Protein AF-A0A1A8Y0W9-F1 (afdb_monomer_lite)

pLDDT: mean 87.32, std 12.86, range [43.75, 96.62]

Secondary structure (DSSP, 8-state):
--HHHHHHHHHHHHHHHTTT--TT--S-HHHHHHHHHHHHHH----TTS-HHHHHHHHHHHHHHHHH--

Structure (mmCIF, N/CA/C/O backbone):
data_AF-A0A1A8Y0W9-F1
#
_entry.id   AF-A0A1A8Y0W9-F1
#
loop_
_atom_site.group_PDB
_atom_site.id
_atom_site.type_symbol
_atom_site.label_atom_id
_atom_site.label_alt_id
_atom_site.label_comp_id
_atom_site.label_asym_id
_atom_site.label_entity_id
_atom_site.label_seq_id
_atom_site.pdbx_PDB_ins_code
_atom_site.Cartn_x
_atom_site.Cartn_y
_atom_site.Cartn_z
_atom_site.occupancy
_atom_site.B_iso_or_equiv
_atom_site.auth_seq_id
_atom_site.auth_comp_id
_atom_site.auth_asym_id
_atom_site.auth_atom_id
_atom_site.pdbx_PDB_mod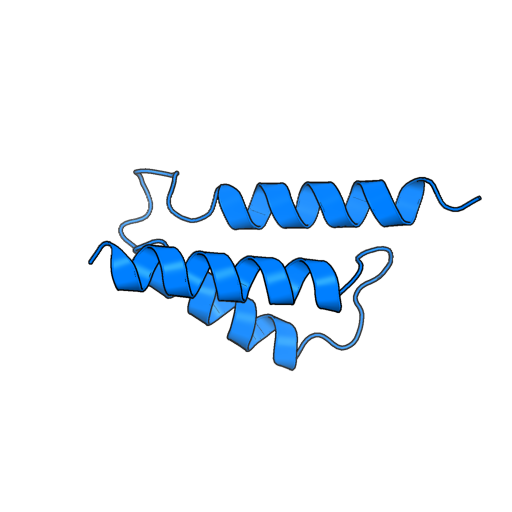el_num
ATOM 1 N N . MET A 1 1 ? 24.800 -1.709 -12.219 1.00 43.75 1 MET A N 1
ATOM 2 C CA . MET A 1 1 ? 23.718 -2.648 -11.850 1.00 43.75 1 MET A CA 1
ATOM 3 C C . MET A 1 1 ? 22.674 -1.889 -11.030 1.00 43.75 1 MET A C 1
ATOM 5 O O . MET A 1 1 ? 23.034 -1.289 -10.031 1.00 43.75 1 MET A O 1
ATOM 9 N N . SER A 1 2 ? 21.444 -1.835 -11.550 1.00 51.44 2 SER A N 1
ATOM 10 C CA . SER A 1 2 ? 20.146 -1.360 -11.018 1.00 51.44 2 SER A CA 1
ATOM 11 C C . SER A 1 2 ? 20.068 -0.657 -9.645 1.00 51.44 2 SER A C 1
ATOM 13 O O . SER A 1 2 ? 19.452 -1.179 -8.720 1.00 51.44 2 SER A O 1
ATOM 15 N N . THR A 1 3 ? 20.586 0.567 -9.513 1.00 59.00 3 THR A N 1
ATOM 16 C CA . THR A 1 3 ? 20.379 1.408 -8.311 1.00 59.00 3 THR A CA 1
ATOM 17 C C . THR A 1 3 ? 18.944 1.942 -8.197 1.00 59.00 3 THR A C 1
ATOM 19 O O . THR A 1 3 ? 18.407 2.050 -7.097 1.00 59.00 3 THR A O 1
ATOM 22 N N . SER A 1 4 ? 18.281 2.210 -9.326 1.00 62.81 4 SER A N 1
ATOM 23 C CA . SER A 1 4 ? 16.942 2.819 -9.364 1.00 62.81 4 SER A CA 1
ATOM 24 C C . SER A 1 4 ? 15.832 1.926 -8.795 1.00 62.81 4 SER A C 1
ATOM 26 O O . SER A 1 4 ? 14.883 2.432 -8.202 1.00 62.81 4 SER A O 1
ATOM 28 N N . THR A 1 5 ? 15.950 0.602 -8.944 1.00 63.44 5 THR A N 1
ATOM 29 C CA . THR A 1 5 ? 14.947 -0.360 -8.453 1.00 63.44 5 THR A CA 1
ATOM 30 C C . THR A 1 5 ? 14.924 -0.427 -6.925 1.00 63.44 5 THR A C 1
ATOM 32 O O . THR A 1 5 ? 13.853 -0.487 -6.318 1.00 63.44 5 THR A O 1
ATOM 35 N N . ASN A 1 6 ? 16.096 -0.365 -6.285 1.00 79.56 6 ASN A N 1
ATOM 36 C CA . ASN A 1 6 ? 16.176 -0.329 -4.825 1.00 79.56 6 ASN A CA 1
ATOM 37 C C . ASN A 1 6 ? 15.643 0.993 -4.277 1.00 79.56 6 ASN A C 1
ATOM 39 O O . ASN A 1 6 ? 14.786 0.959 -3.402 1.00 79.56 6 ASN A O 1
ATOM 43 N N . PHE A 1 7 ? 16.047 2.123 -4.862 1.00 88.69 7 PHE A N 1
ATOM 44 C CA . PHE A 1 7 ? 15.603 3.448 -4.426 1.00 88.69 7 PHE A CA 1
ATOM 45 C C . PHE A 1 7 ? 14.074 3.608 -4.465 1.00 88.69 7 PHE A C 1
ATOM 47 O O . PHE A 1 7 ? 13.462 3.995 -3.474 1.00 88.69 7 PHE A O 1
ATOM 54 N N . ALA A 1 8 ? 13.430 3.246 -5.583 1.00 92.31 8 ALA A N 1
ATOM 55 C CA . ALA A 1 8 ? 11.972 3.329 -5.698 1.00 92.31 8 ALA A CA 1
ATOM 56 C C . ALA A 1 8 ? 11.257 2.408 -4.694 1.00 92.31 8 ALA A C 1
ATOM 58 O O . ALA A 1 8 ? 10.229 2.772 -4.128 1.00 92.31 8 ALA A O 1
ATOM 59 N N . THR A 1 9 ? 11.813 1.219 -4.448 1.00 93.88 9 THR A N 1
ATOM 60 C CA . THR A 1 9 ? 11.254 0.276 -3.473 1.00 93.88 9 THR A CA 1
ATOM 61 C C . THR A 1 9 ? 11.424 0.763 -2.034 1.00 93.88 9 THR A C 1
ATOM 63 O O . THR A 1 9 ? 10.530 0.569 -1.217 1.00 93.88 9 THR A O 1
ATOM 66 N N . GLU A 1 10 ? 12.556 1.381 -1.705 1.00 94.50 10 GLU A N 1
ATOM 67 C CA . GLU A 1 10 ? 12.828 1.939 -0.377 1.00 94.50 10 GLU A CA 1
ATOM 68 C C . GLU A 1 10 ? 11.886 3.097 -0.058 1.00 94.50 10 GLU A C 1
ATOM 70 O O . GLU A 1 10 ? 11.251 3.077 0.993 1.00 94.50 10 GLU A O 1
ATOM 75 N N . HIS A 1 11 ? 11.686 4.023 -0.998 1.00 94.88 11 HIS A N 1
ATOM 76 C CA . HIS A 1 11 ? 10.710 5.100 -0.832 1.00 94.88 11 HIS A CA 1
ATOM 77 C C . HIS A 1 11 ? 9.273 4.594 -0.694 1.00 94.88 11 HIS A C 1
ATOM 79 O O . HIS A 1 11 ? 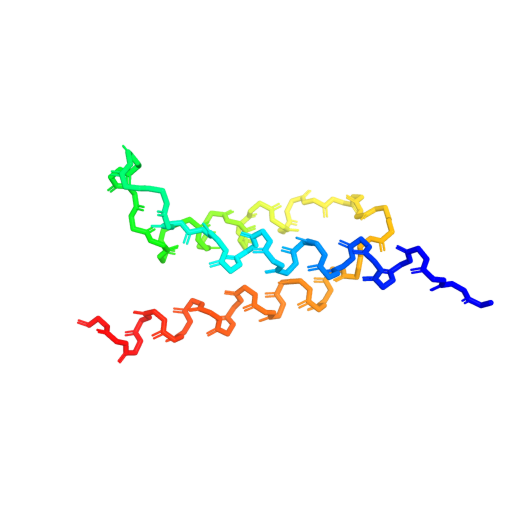8.513 5.123 0.114 1.00 94.88 11 HIS A O 1
ATOM 85 N N . GLU A 1 12 ? 8.894 3.548 -1.434 1.00 95.75 12 GLU A N 1
ATOM 86 C CA . GLU A 1 12 ? 7.579 2.922 -1.264 1.00 95.75 12 GLU A CA 1
ATOM 87 C C . GLU A 1 12 ? 7.424 2.336 0.153 1.00 95.75 12 GLU A C 1
ATOM 89 O O . GLU A 1 12 ? 6.383 2.493 0.787 1.00 95.75 12 GLU A O 1
ATOM 94 N N . ILE A 1 13 ? 8.469 1.696 0.687 1.00 95.88 13 ILE A N 1
ATOM 95 C CA . ILE A 1 13 ? 8.478 1.159 2.056 1.00 95.88 13 ILE A CA 1
ATOM 96 C C . ILE A 1 13 ? 8.397 2.282 3.097 1.00 95.88 13 ILE A C 1
ATOM 98 O O . ILE A 1 13 ? 7.646 2.161 4.068 1.00 95.88 13 ILE A O 1
ATOM 102 N N . GLU A 1 14 ? 9.129 3.381 2.908 1.00 95.12 14 GLU A N 1
ATOM 103 C CA . GLU A 1 14 ? 9.042 4.566 3.771 1.00 95.12 14 GLU A CA 1
ATOM 104 C C . GLU A 1 14 ? 7.640 5.176 3.748 1.00 95.12 14 GLU A C 1
ATOM 106 O O . GLU A 1 14 ? 7.082 5.480 4.805 1.00 95.12 14 GLU A O 1
ATOM 111 N N . PHE A 1 15 ? 7.030 5.274 2.565 1.00 94.19 15 PHE A N 1
ATOM 112 C CA . PHE A 1 15 ? 5.647 5.709 2.415 1.00 94.19 15 PHE A CA 1
ATOM 113 C C . PHE A 1 15 ? 4.695 4.814 3.218 1.00 94.19 15 PHE A C 1
ATOM 115 O O . PHE A 1 15 ? 3.929 5.331 4.033 1.00 94.19 15 PHE A O 1
ATOM 122 N N . ILE A 1 16 ? 4.784 3.485 3.067 1.00 95.25 16 ILE A N 1
ATOM 123 C CA . ILE A 1 16 ? 3.956 2.527 3.820 1.00 95.25 16 ILE A CA 1
ATOM 124 C C . ILE A 1 16 ? 4.141 2.714 5.333 1.00 95.25 16 ILE A C 1
ATOM 126 O O . ILE A 1 16 ? 3.159 2.715 6.078 1.00 95.25 16 ILE A O 1
ATOM 130 N N . ARG A 1 17 ? 5.380 2.917 5.797 1.00 92.94 17 ARG A N 1
ATOM 131 C CA . ARG A 1 17 ? 5.689 3.156 7.216 1.00 92.94 17 ARG A CA 1
ATOM 132 C C . ARG A 1 17 ? 5.059 4.451 7.739 1.00 92.94 17 ARG A C 1
ATOM 134 O O . ARG A 1 17 ? 4.630 4.483 8.887 1.00 92.94 17 ARG A O 1
ATOM 141 N N . SER A 1 18 ? 4.981 5.486 6.903 1.00 91.69 18 SER A N 1
ATOM 142 C CA . SER A 1 18 ? 4.383 6.789 7.237 1.00 91.69 18 SER A CA 1
ATOM 143 C C . SER A 1 18 ? 2.847 6.830 7.160 1.00 91.69 18 SER A C 1
ATOM 145 O O . SER A 1 18 ? 2.219 7.870 7.394 1.00 91.69 18 SER A O 1
ATOM 147 N N . LEU A 1 19 ? 2.188 5.718 6.822 1.00 90.81 19 LEU A N 1
ATOM 148 C CA . LEU A 1 19 ? 0.730 5.672 6.846 1.00 90.81 19 LEU A CA 1
ATOM 149 C C . LEU A 1 19 ? 0.225 5.877 8.275 1.00 90.81 19 LEU A C 1
ATOM 151 O O . LEU A 1 19 ? 0.722 5.275 9.218 1.00 90.81 19 LEU A O 1
ATOM 155 N N . GLY A 1 20 ? -0.784 6.730 8.441 1.00 84.56 20 GLY A N 1
ATOM 156 C CA . GLY A 1 20 ? -1.391 6.998 9.747 1.00 84.56 20 GLY A CA 1
ATOM 157 C C . GLY A 1 20 ? -0.570 7.893 10.684 1.00 84.56 20 GLY A C 1
ATOM 158 O O . GLY A 1 20 ? -1.086 8.246 11.736 1.00 84.56 20 GLY A O 1
ATOM 159 N N . THR A 1 21 ? 0.647 8.325 10.317 1.00 83.75 21 THR A N 1
ATOM 160 C CA . THR A 1 21 ? 1.391 9.336 11.105 1.00 83.75 21 THR A CA 1
ATOM 161 C C . THR A 1 21 ? 0.840 10.755 10.967 1.00 83.75 21 THR A C 1
ATOM 163 O O . THR A 1 21 ? 1.172 11.614 11.779 1.00 83.75 21 THR A O 1
ATOM 166 N N . ASN A 1 22 ? -0.003 11.030 9.966 1.00 77.62 22 ASN A N 1
ATOM 167 C CA . ASN A 1 22 ? -0.612 12.349 9.834 1.00 77.62 22 ASN A CA 1
ATOM 168 C C . ASN A 1 22 ? -1.863 12.462 10.724 1.00 77.62 22 ASN A C 1
ATOM 170 O O . ASN A 1 22 ? -2.901 11.874 10.417 1.00 77.62 22 ASN A O 1
ATOM 174 N N . HIS A 1 23 ? -1.757 13.244 11.802 1.00 62.09 23 HIS A N 1
ATOM 175 C CA . HIS A 1 23 ? -2.806 13.451 12.809 1.00 62.09 23 HIS A CA 1
ATOM 176 C C . HIS A 1 23 ? -4.102 14.067 12.258 1.00 62.09 23 HIS A C 1
ATOM 178 O O . HIS A 1 23 ? -5.148 13.968 12.900 1.00 62.09 23 HIS A O 1
ATOM 184 N N . GLU A 1 24 ? -4.065 14.679 11.073 1.00 71.50 24 GLU A N 1
ATOM 185 C CA . GLU A 1 24 ? -5.262 15.223 10.422 1.00 71.50 24 GLU A CA 1
ATOM 186 C C . GLU A 1 24 ? -6.181 14.126 9.866 1.00 71.50 24 GLU A C 1
ATOM 188 O O . GLU A 1 24 ? -7.397 14.308 9.762 1.00 71.50 24 GLU A O 1
ATOM 193 N N . SER A 1 25 ? -5.626 12.956 9.532 1.00 65.56 25 SER A N 1
ATOM 194 C CA . SER A 1 25 ? -6.417 11.832 9.048 1.00 65.56 25 SER A CA 1
ATOM 195 C C . SER A 1 25 ? -6.930 11.011 10.226 1.00 65.56 25 SER A C 1
ATOM 197 O O . SER A 1 25 ? -6.178 10.309 10.893 1.00 65.56 25 SER A O 1
ATOM 199 N N . LYS A 1 26 ? -8.248 11.023 10.449 1.00 81.88 26 LYS A N 1
ATOM 200 C CA . LYS A 1 26 ? -8.918 10.159 11.444 1.00 81.88 26 LYS A CA 1
ATOM 201 C C . LYS A 1 26 ? -8.916 8.669 11.065 1.00 81.88 26 LYS A C 1
ATOM 203 O O . LYS A 1 26 ? -9.609 7.879 11.702 1.00 81.88 26 LYS A O 1
ATOM 208 N N . ILE A 1 27 ? -8.218 8.279 9.996 1.00 86.44 27 ILE A N 1
ATOM 209 C CA . ILE A 1 27 ? -8.191 6.902 9.510 1.00 86.44 27 ILE A CA 1
ATOM 210 C C . ILE A 1 27 ? -7.038 6.166 10.200 1.00 86.44 27 ILE A C 1
ATOM 212 O O . ILE A 1 27 ? -5.880 6.532 9.997 1.00 86.44 27 ILE A O 1
ATOM 216 N N . PRO A 1 28 ? -7.320 5.095 10.959 1.00 88.00 28 PRO A N 1
ATOM 217 C CA . PRO A 1 28 ? -6.274 4.297 11.579 1.00 88.00 28 PRO A CA 1
ATOM 218 C C . PRO A 1 28 ? -5.324 3.689 10.543 1.00 88.00 28 PRO A C 1
ATOM 220 O O . PRO A 1 28 ? -5.750 3.258 9.464 1.00 88.00 28 PRO A O 1
ATOM 223 N N . LYS A 1 29 ? -4.047 3.561 10.909 1.00 91.44 29 LYS A N 1
ATOM 224 C CA . LYS A 1 29 ? -3.002 2.975 10.060 1.00 91.44 29 LYS A CA 1
ATOM 225 C C . LYS A 1 29 ? -3.389 1.596 9.509 1.00 91.44 29 LYS A C 1
ATOM 227 O O . LYS A 1 29 ? -3.243 1.367 8.310 1.00 91.44 29 LYS A O 1
ATOM 232 N N . TYR A 1 30 ? -4.002 0.723 10.317 1.00 91.69 30 TYR A N 1
ATOM 233 C CA . TYR A 1 30 ? -4.462 -0.600 9.861 1.00 91.69 30 TYR A CA 1
ATOM 234 C C . TYR A 1 30 ? -5.443 -0.528 8.670 1.00 91.69 30 TYR A C 1
ATOM 236 O O . TYR A 1 30 ? -5.400 -1.370 7.770 1.00 91.69 30 TYR A O 1
ATOM 244 N N . LYS A 1 31 ? -6.331 0.478 8.634 1.00 92.75 31 LYS A N 1
ATOM 245 C CA . LYS A 1 31 ? -7.297 0.692 7.542 1.00 92.75 31 LYS A CA 1
ATOM 246 C C . LYS A 1 31 ? -6.579 1.147 6.274 1.00 92.75 31 LYS A C 1
ATOM 248 O O . LYS A 1 31 ? -6.900 0.672 5.187 1.00 92.75 31 LYS A O 1
ATOM 253 N N . LEU A 1 32 ? -5.594 2.034 6.414 1.00 93.94 32 LEU A N 1
ATOM 254 C CA . LEU A 1 32 ? -4.769 2.503 5.299 1.00 93.94 32 LEU A CA 1
ATOM 255 C C . LEU A 1 32 ? -3.934 1.363 4.702 1.00 93.94 32 LEU A C 1
ATOM 257 O O . LEU A 1 32 ? -3.902 1.211 3.484 1.00 93.94 32 LEU A O 1
ATOM 261 N N . LEU A 1 33 ? -3.349 0.509 5.543 1.00 95.25 33 LEU A N 1
ATOM 262 C CA . LEU A 1 33 ? -2.605 -0.679 5.115 1.00 95.25 33 LEU A CA 1
ATOM 263 C C . LEU A 1 33 ? -3.500 -1.686 4.376 1.00 95.25 33 LEU A C 1
ATOM 265 O O . LEU A 1 33 ? -3.135 -2.170 3.307 1.00 95.25 33 LEU A O 1
ATOM 269 N N . GLN A 1 34 ? -4.712 -1.954 4.877 1.00 95.19 34 GLN A N 1
ATOM 270 C CA . GLN A 1 34 ? -5.685 -2.800 4.169 1.00 95.19 34 GLN A CA 1
ATOM 271 C C . GLN A 1 34 ? -6.060 -2.230 2.797 1.00 95.19 34 GLN A C 1
ATOM 273 O O . GLN A 1 34 ? -6.140 -2.976 1.815 1.00 95.19 34 GLN A O 1
ATOM 278 N N . ASN A 1 35 ? -6.269 -0.914 2.714 1.00 95.19 35 ASN A N 1
ATOM 279 C CA . ASN A 1 35 ? -6.556 -0.241 1.452 1.00 95.19 35 ASN A CA 1
ATOM 280 C C . ASN A 1 35 ? -5.369 -0.355 0.488 1.00 95.19 35 ASN A C 1
ATOM 282 O O . ASN A 1 35 ? -5.575 -0.690 -0.678 1.00 95.19 35 ASN A O 1
ATOM 286 N N . TYR A 1 36 ? -4.142 -0.157 0.978 1.00 95.62 36 TYR A N 1
ATOM 287 C CA . TYR A 1 36 ? -2.917 -0.315 0.195 1.00 95.62 36 TYR A CA 1
ATOM 288 C C . TYR A 1 36 ? -2.789 -1.734 -0.376 1.00 95.62 36 TYR A C 1
ATOM 290 O O . TYR A 1 36 ? -2.635 -1.905 -1.585 1.00 95.62 36 TYR A O 1
ATOM 298 N N . ILE A 1 37 ? -2.946 -2.767 0.459 1.00 95.75 37 ILE A N 1
ATOM 299 C CA . ILE A 1 37 ? -2.894 -4.178 0.038 1.00 95.75 37 ILE A CA 1
ATOM 300 C C . ILE A 1 37 ? -4.020 -4.503 -0.956 1.00 95.75 37 ILE A C 1
ATOM 302 O O . ILE A 1 37 ? -3.844 -5.282 -1.890 1.00 95.75 37 ILE A O 1
ATOM 306 N N . THR A 1 38 ? -5.199 -3.909 -0.788 1.00 95.94 38 THR A N 1
ATOM 307 C CA . THR A 1 38 ? -6.314 -4.119 -1.721 1.00 95.94 38 THR A CA 1
ATOM 308 C C . THR A 1 38 ? -6.043 -3.458 -3.073 1.00 95.94 38 THR A C 1
ATOM 310 O O . THR A 1 38 ? -6.291 -4.063 -4.117 1.00 95.94 38 THR A O 1
ATOM 313 N N . ALA A 1 39 ? -5.502 -2.239 -3.074 1.00 95.31 39 ALA A N 1
ATOM 314 C CA . ALA A 1 39 ? -5.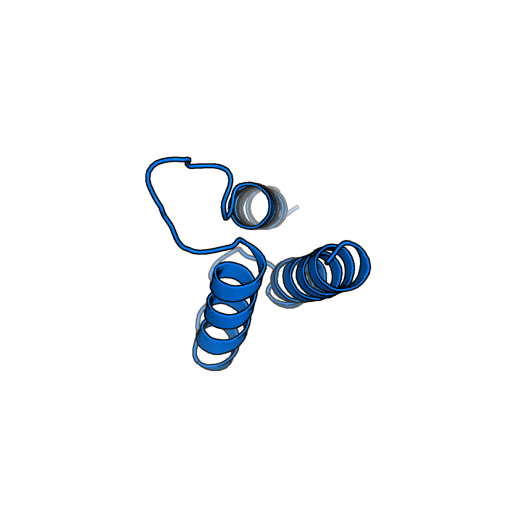122 -1.523 -4.287 1.00 95.31 39 ALA A CA 1
ATOM 315 C C . ALA A 1 39 ? -3.964 -2.220 -5.019 1.00 95.31 39 ALA A C 1
ATOM 317 O O . ALA A 1 39 ? -3.999 -2.355 -6.243 1.00 95.31 39 ALA A O 1
ATOM 318 N N . SER A 1 40 ? -2.986 -2.750 -4.281 1.00 94.88 40 SER A N 1
ATOM 319 C CA . SER A 1 40 ? -1.820 -3.442 -4.840 1.00 94.88 40 SER A CA 1
ATOM 320 C C . SER A 1 40 ? -2.194 -4.694 -5.643 1.00 94.88 40 SER A C 1
ATOM 322 O O . SER A 1 40 ? -1.513 -5.032 -6.612 1.00 94.88 40 SER A O 1
ATOM 324 N N . ARG A 1 41 ? -3.315 -5.352 -5.310 1.00 93.19 41 ARG A N 1
ATOM 325 C CA . ARG A 1 41 ? -3.863 -6.485 -6.080 1.00 93.19 41 ARG A CA 1
ATOM 326 C C . ARG A 1 41 ? -4.362 -6.083 -7.466 1.00 93.19 41 ARG A C 1
ATOM 328 O O . ARG A 1 41 ? -4.308 -6.899 -8.378 1.00 93.19 41 ARG A O 1
ATOM 335 N N . LYS A 1 42 ? -4.846 -4.848 -7.622 1.00 94.25 42 LYS A N 1
ATOM 336 C CA . LYS A 1 42 ? -5.356 -4.314 -8.897 1.00 94.25 42 LYS A CA 1
ATOM 337 C C . LYS A 1 42 ? -4.263 -3.645 -9.733 1.00 94.25 42 LYS A C 1
ATOM 339 O O . LYS A 1 42 ? -4.443 -3.445 -10.929 1.00 94.25 42 LYS A O 1
ATOM 344 N N . ARG A 1 43 ? -3.139 -3.288 -9.109 1.00 93.44 43 ARG A N 1
ATOM 345 C CA . ARG A 1 43 ? -2.007 -2.631 -9.764 1.00 93.44 43 ARG A CA 1
ATOM 346 C C . ARG A 1 43 ? -1.232 -3.625 -10.630 1.00 93.44 43 ARG A C 1
ATOM 348 O O . ARG A 1 43 ? -0.562 -4.522 -10.110 1.00 93.44 43 ARG A O 1
ATOM 355 N N . VAL A 1 44 ? -1.314 -3.429 -11.944 1.00 91.25 44 VAL A N 1
ATOM 356 C CA . VAL A 1 44 ? -0.600 -4.234 -12.947 1.00 91.25 44 VAL A CA 1
ATOM 357 C C . VAL A 1 44 ? 0.829 -3.723 -13.147 1.00 91.25 44 VAL A C 1
ATOM 359 O O . VAL A 1 44 ? 1.759 -4.523 -13.142 1.00 91.25 44 VAL A O 1
ATOM 362 N N . ASP A 1 45 ? 1.014 -2.404 -13.240 1.00 92.94 45 ASP A N 1
ATOM 363 C CA . ASP A 1 45 ? 2.325 -1.781 -13.445 1.00 92.94 45 ASP A CA 1
ATOM 364 C C . ASP A 1 45 ? 2.915 -1.234 -12.137 1.00 92.94 45 ASP A C 1
ATOM 366 O O . ASP A 1 45 ? 2.306 -0.416 -11.441 1.00 92.94 45 ASP A O 1
ATOM 370 N N . TRP A 1 46 ? 4.119 -1.695 -11.808 1.00 92.38 46 TRP A N 1
ATOM 371 C CA . TRP A 1 46 ? 4.882 -1.310 -10.621 1.00 92.38 46 TRP A CA 1
ATOM 372 C C . TRP A 1 46 ? 6.110 -0.454 -10.953 1.00 92.38 46 TRP A C 1
ATOM 374 O O . TRP A 1 46 ? 6.783 0.022 -10.038 1.00 92.38 46 TRP A O 1
ATOM 384 N N . GLY A 1 47 ? 6.393 -0.213 -12.236 1.00 91.31 47 GLY A N 1
ATOM 385 C CA . GLY A 1 47 ? 7.588 0.492 -12.681 1.00 91.31 47 GLY A CA 1
ATOM 386 C C . GLY A 1 47 ? 8.857 -0.129 -12.095 1.00 91.31 47 GLY A C 1
ATOM 387 O O . GLY A 1 47 ? 9.104 -1.325 -12.229 1.00 91.31 47 GLY A O 1
ATOM 388 N N . ALA A 1 48 ? 9.654 0.691 -11.409 1.00 92.25 48 ALA A N 1
ATOM 389 C CA . ALA A 1 48 ? 10.894 0.267 -10.757 1.00 92.25 48 ALA A CA 1
ATOM 390 C C . ALA A 1 48 ? 10.701 -0.292 -9.331 1.00 92.25 48 ALA A C 1
ATOM 392 O O . ALA A 1 48 ? 11.686 -0.608 -8.670 1.00 92.25 48 ALA A O 1
ATOM 393 N N . ILE A 1 49 ? 9.469 -0.409 -8.829 1.00 94.12 49 ILE A N 1
ATOM 394 C CA . ILE A 1 49 ? 9.200 -0.888 -7.467 1.00 94.12 49 ILE A CA 1
ATOM 395 C C . ILE A 1 49 ? 9.149 -2.417 -7.454 1.00 94.12 49 ILE A C 1
ATOM 397 O O . ILE A 1 49 ? 8.420 -3.047 -8.223 1.00 94.12 49 ILE A O 1
ATOM 401 N N . ASN A 1 50 ? 9.850 -3.037 -6.507 1.00 94.06 50 ASN A N 1
ATOM 402 C CA . ASN A 1 50 ? 9.677 -4.453 -6.216 1.00 94.06 50 ASN A CA 1
ATOM 403 C C . ASN A 1 50 ? 8.372 -4.673 -5.434 1.00 94.06 50 ASN A C 1
ATOM 405 O O . ASN A 1 50 ? 8.324 -4.544 -4.207 1.00 94.06 50 ASN A O 1
ATOM 409 N N . LYS A 1 51 ? 7.324 -5.063 -6.169 1.00 93.50 51 LYS A N 1
ATOM 410 C CA . LYS A 1 51 ? 5.997 -5.403 -5.640 1.00 93.50 51 LYS A CA 1
ATOM 411 C C . LYS A 1 51 ? 6.048 -6.312 -4.416 1.00 93.50 51 LYS A C 1
ATOM 413 O O . LYS A 1 51 ? 5.376 -6.040 -3.428 1.00 93.50 51 LYS A O 1
ATOM 418 N N . TRP A 1 52 ? 6.790 -7.414 -4.495 1.00 94.31 52 TRP A N 1
ATOM 419 C CA . TRP A 1 52 ? 6.777 -8.436 -3.450 1.00 94.31 52 TRP A CA 1
ATOM 420 C C . TRP A 1 52 ? 7.336 -7.893 -2.142 1.00 94.31 52 TRP A C 1
ATOM 422 O O . TRP A 1 52 ? 6.767 -8.152 -1.086 1.00 94.31 52 TRP A O 1
ATOM 432 N N . LYS A 1 53 ? 8.388 -7.072 -2.223 1.00 95.25 53 LYS A N 1
ATOM 433 C CA . LYS A 1 53 ? 8.985 -6.428 -1.051 1.00 95.25 53 LYS A CA 1
ATOM 434 C C . LYS A 1 53 ? 8.045 -5.380 -0.444 1.00 95.25 53 LYS A C 1
ATOM 436 O O . LYS A 1 53 ? 7.837 -5.396 0.763 1.00 95.25 53 LYS A O 1
ATOM 441 N N . ALA A 1 54 ? 7.438 -4.520 -1.265 1.00 95.56 54 ALA A N 1
ATOM 442 C CA . ALA A 1 54 ? 6.514 -3.487 -0.789 1.00 95.56 54 ALA A CA 1
ATOM 443 C C . ALA A 1 54 ? 5.230 -4.080 -0.176 1.00 95.56 54 ALA A C 1
ATOM 445 O O . ALA A 1 54 ? 4.848 -3.734 0.940 1.00 95.56 54 ALA A O 1
ATOM 446 N N . VAL A 1 55 ? 4.581 -5.026 -0.867 1.00 96.31 55 VAL A N 1
ATOM 447 C CA . VAL A 1 55 ? 3.361 -5.683 -0.367 1.00 96.31 55 VAL A CA 1
ATOM 448 C C . VAL A 1 55 ? 3.661 -6.567 0.841 1.00 96.31 55 VAL A C 1
ATOM 450 O O . VAL A 1 55 ? 2.881 -6.556 1.788 1.00 96.31 55 VAL A O 1
ATOM 453 N N . GLY A 1 56 ? 4.786 -7.290 0.839 1.00 96.62 56 GLY A N 1
ATOM 454 C CA . GLY A 1 56 ? 5.227 -8.080 1.991 1.00 96.62 56 GLY A CA 1
ATOM 455 C C . GLY A 1 56 ? 5.401 -7.212 3.234 1.00 96.62 56 GLY A C 1
ATOM 456 O O . GLY A 1 56 ? 4.810 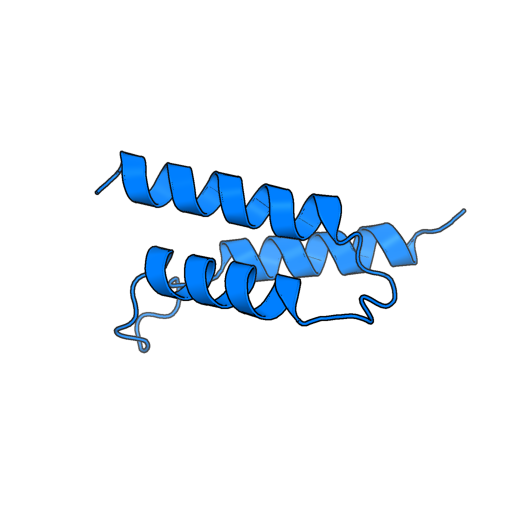-7.505 4.270 1.00 96.62 56 GLY A O 1
ATOM 457 N N . PHE A 1 57 ? 6.095 -6.079 3.095 1.00 96.19 57 PHE A N 1
ATOM 458 C CA . PHE A 1 57 ? 6.253 -5.116 4.183 1.00 96.19 57 PHE A CA 1
ATOM 459 C C . PHE A 1 57 ? 4.905 -4.571 4.687 1.00 96.19 57 PHE A C 1
ATOM 461 O O . PHE A 1 57 ? 4.685 -4.497 5.892 1.00 96.19 57 PHE A O 1
ATOM 468 N N . ALA A 1 58 ? 3.973 -4.237 3.786 1.00 96.12 58 ALA A N 1
ATOM 469 C CA . ALA A 1 58 ? 2.642 -3.766 4.176 1.00 96.12 58 ALA A CA 1
ATOM 470 C C . ALA A 1 58 ? 1.829 -4.825 4.946 1.00 96.12 58 ALA A C 1
ATOM 472 O O . ALA A 1 58 ? 1.094 -4.472 5.868 1.00 96.12 58 ALA A O 1
ATOM 473 N N . CYS A 1 59 ? 1.948 -6.106 4.580 1.00 96.19 59 CYS A N 1
ATOM 474 C CA . CYS A 1 59 ? 1.316 -7.206 5.312 1.00 96.19 59 CYS A CA 1
ATOM 475 C C . CYS A 1 59 ? 1.902 -7.354 6.723 1.00 96.19 59 CYS A C 1
ATOM 477 O O . CYS A 1 59 ? 1.140 -7.403 7.683 1.00 96.19 59 CYS A O 1
ATOM 479 N N . GLU A 1 60 ? 3.232 -7.348 6.860 1.00 95.44 60 GLU A N 1
ATOM 480 C CA . GLU A 1 60 ? 3.896 -7.417 8.171 1.00 95.44 60 GLU A CA 1
ATOM 48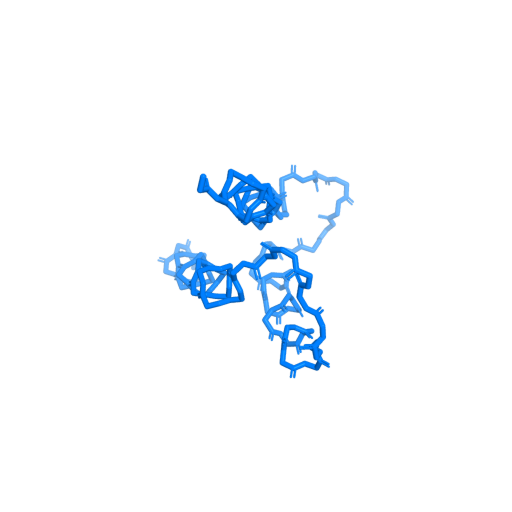1 C C . GLU A 1 60 ? 3.516 -6.237 9.074 1.00 95.44 60 GLU A C 1
ATOM 483 O O . GLU A 1 60 ? 3.240 -6.421 10.258 1.00 95.44 60 GLU A O 1
ATOM 488 N N . GLU A 1 61 ? 3.472 -5.019 8.525 1.00 94.69 61 GLU A N 1
ATOM 489 C CA . GLU A 1 61 ? 3.005 -3.840 9.260 1.00 94.69 61 GLU A CA 1
ATOM 490 C C . GLU A 1 61 ? 1.544 -3.983 9.694 1.00 94.69 61 GLU A C 1
ATOM 492 O O . GLU A 1 61 ? 1.208 -3.621 10.817 1.00 94.69 61 GLU A O 1
ATOM 497 N N . LEU A 1 62 ? 0.669 -4.533 8.847 1.00 94.38 62 LEU A N 1
ATOM 498 C CA . LEU A 1 62 ? -0.735 -4.734 9.207 1.00 94.38 62 LEU A CA 1
ATOM 499 C C . LEU A 1 62 ? -0.884 -5.721 10.369 1.00 94.38 62 LEU A C 1
ATOM 501 O O . LEU A 1 62 ? -1.714 -5.498 11.251 1.00 94.38 62 LEU A O 1
ATOM 505 N N . ASP A 1 63 ? -0.090 -6.788 10.375 1.00 93.00 63 ASP A N 1
ATOM 506 C CA . ASP A 1 63 ? -0.092 -7.769 11.458 1.00 93.00 63 ASP A CA 1
ATOM 507 C C . ASP A 1 63 ? 0.474 -7.174 12.754 1.00 93.00 63 ASP A C 1
ATOM 509 O O . ASP A 1 63 ? -0.097 -7.399 13.821 1.00 93.00 63 ASP A O 1
ATOM 513 N N . ARG A 1 64 ? 1.519 -6.333 12.674 1.00 91.25 64 ARG A N 1
ATOM 514 C CA . ARG A 1 64 ? 2.030 -5.566 13.827 1.00 91.25 64 ARG A CA 1
ATOM 515 C C . ARG A 1 64 ? 0.958 -4.657 14.428 1.00 91.25 64 ARG A C 1
ATOM 517 O O . ARG A 1 64 ? 0.746 -4.691 15.635 1.00 91.25 64 ARG A O 1
ATOM 524 N N . GLU A 1 65 ? 0.251 -3.892 13.599 1.00 88.19 65 GLU A N 1
ATOM 525 C CA . GLU A 1 65 ? -0.830 -3.004 14.054 1.00 88.19 65 GLU A CA 1
ATOM 526 C C . GLU A 1 65 ? -2.004 -3.782 14.666 1.00 88.19 65 GLU A C 1
ATOM 528 O O . GLU A 1 65 ? -2.634 -3.309 15.605 1.00 88.19 65 GLU A O 1
ATOM 533 N N . ARG A 1 66 ? -2.301 -4.988 14.163 1.00 83.31 66 ARG A N 1
ATOM 534 C CA . ARG A 1 66 ? -3.350 -5.861 14.717 1.00 83.31 66 ARG A CA 1
ATOM 535 C C . ARG A 1 66 ? -2.941 -6.561 16.011 1.00 83.31 66 ARG A C 1
ATOM 537 O O . ARG A 1 66 ? -3.817 -6.877 16.800 1.00 83.31 66 ARG A O 1
ATOM 544 N N . GLY A 1 67 ? -1.651 -6.824 16.213 1.00 76.69 67 GLY A N 1
ATOM 545 C CA . GLY A 1 67 ? -1.119 -7.400 17.451 1.00 76.69 67 GLY A CA 1
ATOM 546 C C . GLY A 1 67 ? -0.920 -6.385 18.583 1.00 76.69 67 GLY A C 1
ATOM 547 O O . GLY A 1 67 ? -0.718 -6.796 19.721 1.00 76.69 67 GLY A O 1
ATOM 548 N N . MET A 1 68 ? -0.962 -5.081 18.281 1.00 58.03 68 MET A N 1
ATOM 549 C CA . MET A 1 68 ? -0.903 -3.985 19.263 1.00 58.03 68 MET A CA 1
ATOM 5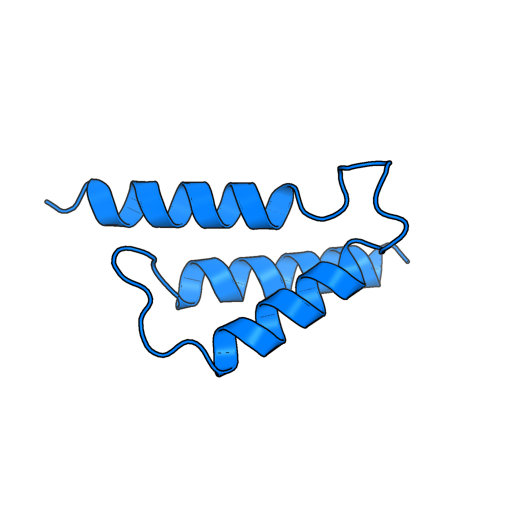50 C C . MET A 1 68 ? -2.276 -3.360 19.584 1.00 58.03 68 MET A C 1
ATOM 552 O O . MET A 1 68 ? -2.338 -2.488 20.452 1.00 58.03 68 MET A O 1
ATOM 556 N N . ALA A 1 69 ? -3.343 -3.762 18.882 1.00 50.53 69 ALA A N 1
ATOM 557 C CA . ALA A 1 69 ? -4.726 -3.321 19.101 1.00 50.53 69 ALA A CA 1
ATOM 558 C C . ALA A 1 69 ? -5.466 -4.249 20.072 1.00 50.53 69 ALA A C 1
ATOM 560 O O . ALA A 1 69 ? -6.303 -3.725 20.841 1.00 50.53 69 ALA A O 1
#

Foldseek 3Di:
DDPPLVVLQVVLLVVLVCQQVPPVDPDHSLNVLVVVLVVLVVDPDPDSYDSCSNNVSSVVVNVVVVVVD

Organism: NCBI:txid1860101

Sequence (69 aa):
MSTSTNFATEHEIEFIRSLGTNHESKIPKYKLLQNYITASRKRVDWGAINKWKAVGFACEELDRERGMA

Radius of gyration: 12.7 Å; chains: 1; bounding box: 33×24×33 Å